Protein AF-A0A3Q9I7K2-F1 (afdb_monomer)

Foldseek 3Di:
DADWWAAPVRDIDGDPDDDDDDDPDDDDDDDDADAAPQWFFDDPRTTIDGDPDQQAAQDAQPVGAGEHRQASNQCRNQVPDSVNQVVQCVVQVVVWDWDADPVRFIWIWGADPQRWIWIAGPVRHTHHIAGPDVSRHDDDDDDD

Nearest PDB structures (foldseek):
  4dsd-assembly2_B  TM=6.208E-01  e=4.223E-01  Bacteroides ovatus ATCC 8483
  3elg-assembly2_B  TM=6.149E-01  e=5.298E-01  Phocaeicola vulgatus ATCC 8482
  6d7y-assembly1_A  TM=6.080E-01  e=1.952E+00  Pseudomonas aeruginosa
  4poi-assembly1_A  TM=6.115E-01  e=1.844E+00  Bacteroides caccae ATCC 43185
  6uh5-assembly1_K  TM=6.724E-01  e=9.021E+00  Kluyveromyces lactis NRRL Y-1140

InterPro domains:
  IPR030934 Intein C-terminal splicing region [TIGR01443] (29-52)
  IPR036844 Hint domain superfamily [SSF51294] (2-53)

pLDDT: mean 91.09, std 8.3, range [47.59, 98.19]

Sequence (144 aa):
MGDKLQKADGSNLTIDKVEFVKLEEKVTVYNFTVADYHTYYVTDIGIWVHNTNCIKTGDKTPGGHSFSEHGAQRANERGFTSQAIDNIINNNKKTRKSKVDDQGRKTWEYTDSRGNKVVTNVGGGIISVHSPAEGGTYIPKSKK

Organism: NCBI:txid2707005

Radius of gyration: 19.69 Å; Cα contacts (8 Å, |Δi|>4): 235; chains: 1; bounding box: 60×29×47 Å

Solvent-accessible surface area (backbone atoms only — not comparable to full-atom values): 8654 Å² total; per-residue (Å²): 137,74,59,74,45,44,29,80,87,72,48,76,44,72,62,87,79,87,83,91,83,85,70,94,65,92,75,93,83,87,86,80,83,59,77,55,79,30,58,52,68,48,73,97,81,22,40,66,45,65,57,84,86,72,60,44,60,65,42,60,29,93,82,66,36,31,22,34,58,61,14,14,51,39,19,47,47,18,66,49,46,53,68,56,50,44,51,36,45,68,78,19,62,88,76,42,45,75,48,67,48,100,85,70,54,54,34,38,39,18,56,44,98,81,50,41,30,43,32,21,40,83,87,47,35,31,49,37,52,46,23,79,44,81,93,31,31,56,78,77,79,82,83,128

Mean predicted aligned error: 8.63 Å

Structure (mmCIF, N/CA/C/O backbone):
data_AF-A0A3Q9I7K2-F1
#
_entry.id   AF-A0A3Q9I7K2-F1
#
loop_
_atom_site.group_PDB
_atom_site.id
_atom_site.type_symbol
_atom_site.label_atom_id
_atom_site.label_alt_id
_atom_site.label_comp_id
_atom_site.label_asym_id
_atom_site.label_entity_id
_atom_site.label_seq_id
_atom_site.pdbx_PDB_ins_code
_atom_site.Cartn_x
_atom_site.Cartn_y
_atom_site.Cartn_z
_atom_site.occupancy
_atom_site.B_iso_or_equiv
_atom_site.auth_seq_id
_atom_site.auth_comp_id
_atom_site.auth_asym_id
_atom_site.auth_atom_id
_atom_site.pdbx_PDB_model_num
ATOM 1 N N . MET A 1 1 ? -23.243 4.497 -22.329 1.00 49.41 1 MET A N 1
ATOM 2 C CA . MET A 1 1 ? -22.804 3.143 -21.928 1.00 49.41 1 MET A CA 1
ATOM 3 C C . MET A 1 1 ? -22.721 3.131 -20.412 1.00 49.41 1 MET A C 1
ATOM 5 O O . MET A 1 1 ? -22.195 4.098 -19.881 1.00 49.41 1 MET A O 1
ATOM 9 N N . GLY A 1 2 ? -23.326 2.135 -19.757 1.00 76.00 2 GLY A N 1
ATOM 10 C CA . GLY A 1 2 ? -23.413 2.032 -18.294 1.00 76.00 2 GLY A CA 1
ATOM 11 C C . GLY A 1 2 ? -22.252 1.256 -17.670 1.00 76.00 2 GLY A C 1
ATOM 12 O O . GLY A 1 2 ? -21.514 0.561 -18.376 1.00 76.00 2 GLY A O 1
ATOM 13 N N . ASP A 1 3 ? -22.113 1.388 -16.353 1.00 89.12 3 ASP A N 1
ATOM 14 C CA . ASP A 1 3 ? -21.089 0.711 -15.557 1.00 89.12 3 A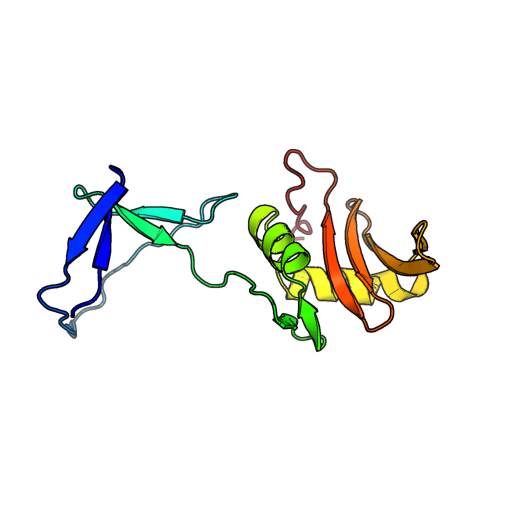SP A CA 1
ATOM 15 C C . ASP A 1 3 ? -21.276 -0.814 -15.577 1.00 89.12 3 ASP A C 1
ATOM 17 O O . ASP A 1 3 ? -22.397 -1.328 -15.680 1.00 89.12 3 ASP A O 1
ATOM 21 N N . LYS A 1 4 ? -20.158 -1.545 -15.493 1.00 92.06 4 LYS A N 1
ATOM 22 C CA . LYS A 1 4 ? -20.120 -3.011 -15.563 1.00 92.06 4 LYS A CA 1
ATOM 23 C C . LYS A 1 4 ? -19.543 -3.621 -14.291 1.00 92.06 4 LYS A C 1
ATOM 25 O O . LYS A 1 4 ? -18.584 -3.095 -13.734 1.00 92.06 4 LYS A O 1
ATOM 30 N N . LEU A 1 5 ? -20.091 -4.764 -13.892 1.00 92.81 5 LEU A N 1
ATOM 31 C CA . LEU A 1 5 ? -19.607 -5.591 -12.786 1.00 92.81 5 LEU A CA 1
ATOM 32 C C . LEU A 1 5 ? -19.088 -6.923 -13.325 1.00 92.81 5 LEU A C 1
ATOM 34 O O . LEU A 1 5 ? -19.757 -7.544 -14.148 1.00 92.81 5 LEU A O 1
ATOM 38 N N . GLN A 1 6 ? -17.931 -7.376 -12.844 1.00 94.94 6 GLN A N 1
ATOM 39 C CA . GLN A 1 6 ? -17.378 -8.680 -13.209 1.00 94.94 6 GLN A CA 1
ATOM 40 C C . GLN A 1 6 ? -17.853 -9.768 -12.237 1.00 94.94 6 GLN A C 1
ATOM 42 O O . GLN A 1 6 ? -17.890 -9.555 -11.022 1.00 94.94 6 GLN A O 1
ATOM 47 N N . LYS A 1 7 ? -18.200 -10.937 -12.781 1.00 95.44 7 LYS A N 1
ATOM 48 C CA . LYS A 1 7 ? -18.571 -12.146 -12.037 1.00 95.44 7 LYS A CA 1
ATOM 49 C C . LYS A 1 7 ? -17.385 -13.094 -11.842 1.00 95.44 7 LYS A C 1
ATOM 51 O O . LYS A 1 7 ? -16.400 -13.029 -12.574 1.00 95.44 7 LYS A O 1
ATOM 56 N N . ALA A 1 8 ? -17.531 -14.045 -10.920 1.00 91.94 8 ALA A N 1
ATOM 57 C CA . ALA A 1 8 ? -16.546 -15.103 -10.661 1.00 91.94 8 ALA A CA 1
ATOM 58 C C . ALA A 1 8 ? -16.222 -16.006 -11.865 1.00 91.94 8 ALA A C 1
ATOM 60 O O . ALA A 1 8 ? -15.126 -16.553 -11.943 1.00 91.94 8 ALA A O 1
ATOM 61 N N . ASP A 1 9 ? -17.147 -16.139 -12.819 1.00 92.69 9 ASP A N 1
ATOM 62 C CA . ASP A 1 9 ? -16.940 -16.859 -14.086 1.00 92.69 9 ASP A CA 1
ATOM 63 C C . ASP A 1 9 ? -16.234 -16.006 -15.166 1.00 92.69 9 ASP A C 1
ATOM 65 O O . ASP A 1 9 ? -16.063 -16.452 -16.300 1.00 92.69 9 ASP A O 1
ATOM 69 N N . GLY A 1 10 ? -15.838 -14.771 -14.8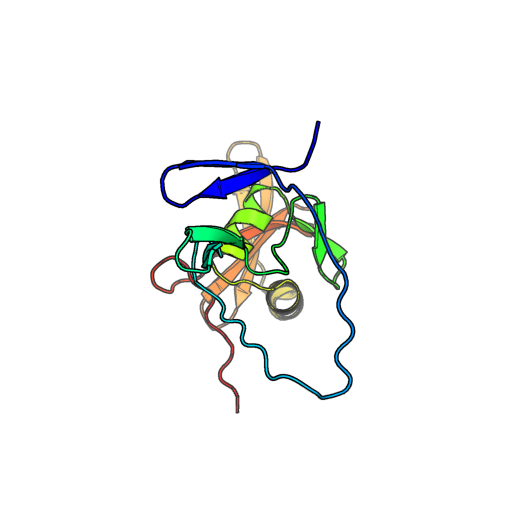34 1.00 92.25 10 GLY A N 1
ATOM 70 C CA . GLY A 1 10 ? -15.201 -13.812 -15.737 1.00 92.25 10 GLY A CA 1
ATOM 71 C C . GLY A 1 10 ? -16.168 -13.026 -16.630 1.00 92.25 10 GLY A C 1
ATOM 72 O O . GLY A 1 10 ? -15.729 -12.102 -17.321 1.00 92.25 10 GLY A O 1
ATOM 73 N N . SER A 1 11 ? -17.468 -13.343 -16.617 1.00 94.56 11 SER A N 1
ATOM 74 C CA . SER A 1 11 ? -18.485 -12.610 -17.382 1.00 94.56 11 SER A CA 1
ATOM 75 C C . SER A 1 11 ? -18.820 -11.250 -16.754 1.00 94.56 11 SER A C 1
ATOM 77 O O . SER A 1 11 ? -18.496 -10.983 -15.598 1.00 94.56 11 SER A O 1
ATOM 79 N N . ASN A 1 12 ? -19.465 -10.368 -17.527 1.00 94.81 12 ASN A N 1
ATOM 80 C CA . ASN A 1 12 ? -19.829 -9.020 -17.085 1.00 94.81 12 ASN A CA 1
ATOM 81 C C . ASN A 1 12 ? -21.349 -8.836 -17.008 1.00 94.81 12 ASN A C 1
ATOM 83 O O . ASN A 1 12 ? -22.073 -9.224 -17.924 1.00 94.81 12 ASN A O 1
ATOM 87 N N . LEU A 1 13 ? -21.808 -8.151 -15.963 1.00 92.75 13 LEU A N 1
ATOM 88 C CA . LEU A 1 13 ? -23.167 -7.638 -15.805 1.00 92.75 13 LEU A CA 1
ATOM 89 C C . LEU A 1 13 ? -23.178 -6.122 -16.011 1.00 92.75 13 LEU A C 1
ATOM 91 O O . LEU A 1 13 ? -22.192 -5.451 -15.718 1.00 92.75 13 LEU A O 1
ATOM 95 N N . THR A 1 14 ? -24.290 -5.579 -16.502 1.00 94.19 14 THR A N 1
ATOM 96 C CA . THR A 1 14 ? -24.488 -4.124 -16.603 1.00 94.19 14 THR A CA 1
ATOM 97 C C . THR A 1 14 ? -25.340 -3.658 -15.431 1.00 94.19 14 THR A C 1
ATOM 99 O O . THR A 1 14 ? -26.305 -4.334 -15.074 1.00 94.19 14 THR A O 1
ATOM 102 N N . ILE A 1 15 ? -24.989 -2.521 -14.834 1.00 92.75 15 ILE A N 1
ATOM 103 C CA . ILE A 1 15 ? -25.795 -1.914 -13.775 1.00 92.75 15 ILE A CA 1
ATOM 104 C C . ILE A 1 15 ? -27.016 -1.247 -14.410 1.00 92.75 15 ILE A C 1
ATOM 106 O O . ILE A 1 15 ? -26.872 -0.321 -15.206 1.00 92.75 15 ILE A O 1
ATOM 110 N N . ASP A 1 16 ? -28.206 -1.723 -14.051 1.00 91.81 16 ASP A N 1
ATOM 111 C CA . ASP A 1 16 ? -29.475 -1.153 -14.517 1.00 91.81 16 ASP A CA 1
ATOM 112 C C . ASP A 1 16 ? -29.873 0.083 -13.692 1.00 91.81 16 ASP A C 1
ATOM 114 O O . ASP A 1 16 ? -30.215 1.135 -14.230 1.00 91.81 16 ASP A O 1
ATOM 118 N N . LYS A 1 17 ? -29.753 -0.011 -12.360 1.00 92.00 17 LYS A N 1
ATOM 119 C CA .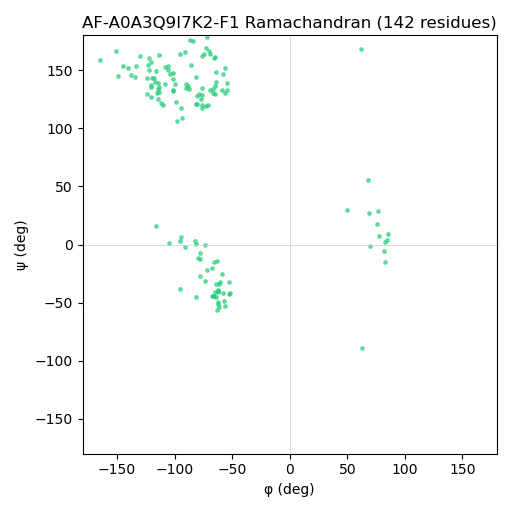 LYS A 1 17 ? -30.142 1.050 -11.426 1.00 92.00 17 LYS A CA 1
ATOM 120 C C . LYS A 1 17 ? -29.275 1.047 -10.169 1.00 92.00 17 LYS A C 1
ATOM 122 O O . LYS A 1 17 ? -28.907 -0.011 -9.664 1.00 92.00 17 LYS A O 1
ATOM 127 N N . VAL A 1 18 ? -28.999 2.238 -9.639 1.00 91.69 18 VAL A N 1
ATOM 128 C CA . VAL A 1 18 ? -28.405 2.444 -8.310 1.00 91.69 18 VAL A CA 1
ATOM 129 C C . VAL A 1 18 ? -29.378 3.277 -7.485 1.00 91.69 18 VAL A C 1
ATOM 131 O O . VAL A 1 18 ? -29.806 4.345 -7.922 1.00 91.69 18 VAL A O 1
ATOM 134 N N . GLU A 1 19 ? -29.735 2.790 -6.299 1.00 93.75 19 GLU A N 1
ATOM 135 C CA . GLU A 1 19 ? -30.661 3.462 -5.387 1.00 93.75 19 GLU A CA 1
ATOM 136 C C . GLU A 1 19 ? -29.983 3.764 -4.051 1.00 93.75 19 GLU A C 1
ATOM 138 O O . GLU A 1 19 ? -29.293 2.921 -3.480 1.00 93.75 19 GLU A O 1
ATOM 143 N N . PHE A 1 20 ? -30.215 4.968 -3.530 1.00 91.44 20 PHE A N 1
ATOM 144 C CA . PHE A 1 20 ? -29.784 5.354 -2.191 1.00 91.44 20 PHE A CA 1
ATOM 145 C C . PHE A 1 20 ? -30.960 5.201 -1.231 1.00 91.44 20 PHE A C 1
ATOM 147 O O . PHE A 1 20 ? -31.887 6.011 -1.238 1.00 91.44 20 PHE A O 1
ATOM 154 N N . VAL A 1 21 ? -30.918 4.163 -0.399 1.00 91.62 21 VAL A N 1
ATOM 155 C CA . VAL A 1 21 ? -31.959 3.885 0.597 1.00 91.62 21 VAL A CA 1
ATOM 156 C C . VAL A 1 21 ? -31.503 4.397 1.961 1.00 91.62 21 VAL A C 1
ATOM 158 O O . VAL A 1 21 ? -30.460 3.989 2.471 1.00 91.62 21 VAL A O 1
ATOM 161 N N . LYS A 1 22 ? -32.289 5.291 2.568 1.00 92.06 22 LYS A N 1
ATOM 162 C CA . LYS A 1 22 ? -32.081 5.742 3.949 1.00 92.06 22 LYS A CA 1
ATOM 163 C C . LYS A 1 22 ? -32.949 4.899 4.879 1.00 92.06 22 LYS A C 1
ATOM 165 O O . LYS A 1 22 ? -34.168 4.934 4.771 1.00 92.06 22 LYS A O 1
ATOM 170 N N . LEU A 1 23 ? -32.314 4.163 5.784 1.00 92.50 23 LEU A N 1
ATOM 171 C CA . LEU A 1 23 ? -33.001 3.350 6.786 1.00 92.50 23 LEU A CA 1
ATOM 172 C C . LEU A 1 23 ? -33.271 4.190 8.043 1.00 92.50 23 LEU A C 1
ATOM 174 O O . LEU A 1 23 ? -32.403 4.953 8.473 1.00 92.50 23 LEU A O 1
ATOM 178 N N . GLU A 1 24 ? -34.473 4.070 8.610 1.00 93.69 24 GLU A N 1
ATOM 179 C CA . GLU A 1 24 ? -34.854 4.752 9.859 1.00 93.69 24 GLU A CA 1
ATOM 180 C C . GLU A 1 24 ? -34.181 4.114 11.083 1.00 93.69 24 GLU A C 1
ATOM 182 O O . GLU A 1 24 ? -33.813 4.806 12.033 1.00 93.69 24 GLU A O 1
ATOM 187 N N . GLU A 1 25 ? -33.936 2.805 11.020 1.00 94.75 25 GLU A N 1
ATOM 188 C CA . GLU A 1 25 ? -33.245 2.034 12.049 1.00 94.75 25 GLU A CA 1
ATOM 189 C C . GLU A 1 25 ? -31.813 1.672 11.630 1.00 94.75 25 GLU A C 1
ATOM 191 O O . GLU A 1 25 ? -31.479 1.558 10.447 1.00 94.75 25 GLU A O 1
ATOM 196 N N . LYS A 1 26 ? -30.935 1.475 12.621 1.00 93.38 26 LYS A N 1
ATOM 197 C CA . LYS A 1 26 ? -29.547 1.065 12.377 1.00 93.38 26 LYS A CA 1
ATOM 198 C C . LYS A 1 26 ? -29.491 -0.417 12.025 1.00 93.38 26 LYS A C 1
ATOM 200 O O . LYS A 1 26 ? -29.948 -1.252 12.797 1.00 93.38 26 LYS A O 1
ATOM 205 N N . VAL A 1 27 ? -28.820 -0.735 10.923 1.00 94.50 27 VAL A N 1
ATOM 206 C CA . VAL A 1 27 ? -28.542 -2.113 10.508 1.00 94.50 27 VAL A CA 1
ATOM 207 C C . VAL A 1 27 ? -27.063 -2.423 10.702 1.00 94.50 27 VAL A C 1
ATOM 209 O O . VAL A 1 27 ? -26.193 -1.600 10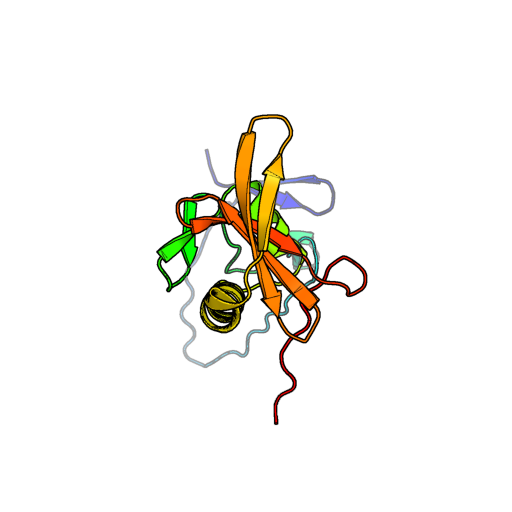.412 1.00 94.50 27 VAL A O 1
ATOM 212 N N . THR A 1 28 ? -26.769 -3.619 11.204 1.00 93.88 28 THR A N 1
ATOM 213 C CA . THR A 1 28 ? -25.399 -4.124 11.296 1.00 93.88 28 THR A CA 1
ATOM 214 C C . THR A 1 28 ? -24.928 -4.587 9.923 1.00 93.88 28 THR A C 1
ATOM 216 O O . THR A 1 28 ? -25.560 -5.431 9.294 1.00 93.88 28 THR A O 1
ATOM 219 N N . VAL A 1 29 ? -23.793 -4.056 9.472 1.00 91.88 29 VAL A N 1
ATOM 220 C CA . VAL A 1 29 ? -23.108 -4.486 8.248 1.00 91.88 29 VAL A CA 1
ATOM 221 C C . VAL A 1 29 ? -21.746 -5.074 8.601 1.00 91.88 29 VAL A C 1
ATOM 223 O O . VAL A 1 29 ? -21.122 -4.660 9.579 1.00 91.88 29 VAL A O 1
ATOM 226 N N . TYR A 1 30 ? -21.280 -6.029 7.800 1.00 89.12 30 TYR A N 1
ATOM 227 C CA . TYR A 1 30 ? -20.010 -6.720 8.015 1.00 89.12 30 TYR A CA 1
ATOM 228 C C . TYR A 1 30 ? -19.057 -6.473 6.844 1.00 89.12 30 TYR A C 1
ATOM 230 O O . TYR A 1 30 ? -19.472 -6.431 5.690 1.00 89.12 30 TYR A O 1
ATOM 238 N N . ASN A 1 31 ? -17.769 -6.343 7.154 1.00 84.25 31 ASN A N 1
ATOM 239 C CA . ASN A 1 31 ? -16.672 -6.342 6.191 1.00 84.25 31 ASN A CA 1
ATOM 240 C C . ASN A 1 31 ? -15.526 -7.175 6.777 1.00 84.25 31 ASN A C 1
ATOM 242 O O . ASN A 1 31 ? -15.307 -7.160 7.990 1.00 84.25 31 ASN A O 1
ATOM 246 N N . PHE A 1 32 ? -14.786 -7.873 5.924 1.00 82.56 32 PHE A N 1
ATOM 247 C CA . PHE A 1 32 ? -13.594 -8.631 6.297 1.00 82.56 32 PHE A CA 1
ATOM 248 C C . PHE A 1 32 ? -12.475 -8.331 5.306 1.00 82.56 32 PHE A C 1
ATOM 250 O O . PHE A 1 32 ? -12.740 -7.977 4.161 1.00 82.56 32 PHE A O 1
ATOM 257 N N . THR A 1 33 ? -11.226 -8.461 5.746 1.00 78.88 33 THR A N 1
ATOM 258 C CA . THR A 1 33 ? -10.050 -8.279 4.887 1.00 78.88 33 THR A CA 1
ATOM 259 C C . THR A 1 33 ? -9.505 -9.637 4.484 1.00 78.88 33 THR A C 1
ATOM 261 O O . THR A 1 33 ? -9.313 -10.494 5.348 1.00 78.88 33 THR A O 1
ATOM 264 N N . VAL A 1 34 ? -9.237 -9.823 3.193 1.00 77.62 34 VAL A N 1
ATOM 265 C CA . VAL A 1 34 ? -8.535 -11.008 2.680 1.00 77.62 34 VAL A CA 1
ATOM 266 C C . VAL A 1 34 ? -7.077 -10.673 2.386 1.00 77.62 34 VAL A C 1
ATOM 268 O O . VAL A 1 34 ? -6.759 -9.542 2.034 1.00 77.62 34 VAL A O 1
ATOM 271 N N . ALA A 1 35 ? -6.184 -11.644 2.564 1.00 69.12 35 ALA A N 1
ATOM 272 C CA . ALA A 1 35 ? -4.771 -11.480 2.237 1.00 69.12 35 ALA A CA 1
ATOM 273 C C . ALA A 1 35 ? -4.532 -11.476 0.712 1.00 69.12 35 ALA A C 1
ATOM 275 O O . ALA A 1 35 ? -5.418 -11.814 -0.077 1.00 69.12 35 ALA A O 1
ATOM 276 N N . ASP A 1 36 ? -3.314 -11.101 0.318 1.00 70.75 36 ASP A N 1
ATOM 277 C CA . ASP A 1 36 ? -2.783 -11.147 -1.048 1.00 70.75 36 ASP A CA 1
ATOM 278 C C . ASP A 1 36 ? -3.516 -10.259 -2.060 1.00 70.75 36 ASP A C 1
ATOM 280 O O . ASP A 1 36 ? -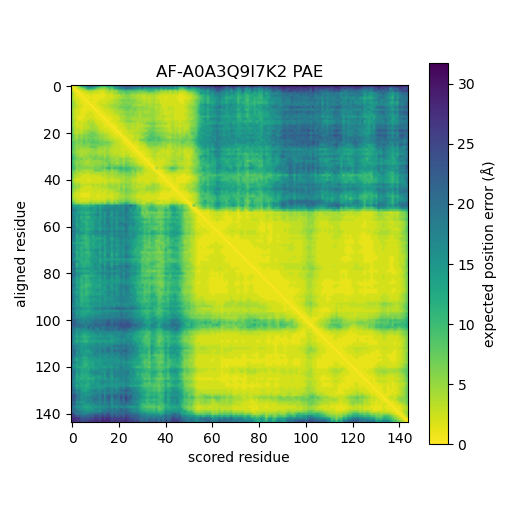3.142 -9.104 -2.263 1.00 70.75 36 ASP A O 1
ATOM 284 N N . TYR A 1 37 ? -4.554 -10.785 -2.713 1.00 72.62 37 TYR A N 1
ATOM 285 C CA . TYR A 1 37 ? -5.249 -10.094 -3.798 1.00 72.62 37 TYR A CA 1
ATOM 286 C C . TYR A 1 37 ? -6.206 -9.009 -3.308 1.00 72.62 37 TYR A C 1
ATOM 288 O O . TYR A 1 37 ? -6.691 -8.235 -4.133 1.00 72.62 37 TYR A O 1
ATOM 296 N N . HIS A 1 38 ? -6.511 -8.965 -2.003 1.00 78.44 38 HIS A N 1
ATOM 297 C CA . HIS A 1 38 ? -7.455 -8.007 -1.402 1.00 78.44 38 HIS A CA 1
ATOM 298 C C . HIS A 1 38 ? -8.794 -7.939 -2.148 1.00 78.44 38 HIS A C 1
ATOM 300 O O . HIS A 1 38 ? -9.433 -6.890 -2.198 1.00 78.44 38 HIS A O 1
ATOM 306 N N . THR A 1 39 ? -9.202 -9.042 -2.774 1.00 85.00 39 THR A N 1
ATOM 307 C CA . THR A 1 39 ? -10.404 -9.147 -3.602 1.00 85.00 39 THR A CA 1
ATOM 308 C C . THR A 1 39 ? -11.168 -10.410 -3.262 1.00 85.00 39 THR A C 1
ATOM 310 O O . THR A 1 39 ? -10.585 -11.441 -2.932 1.00 85.00 39 THR A O 1
ATOM 313 N N . TYR A 1 40 ? -12.490 -10.318 -3.310 1.00 90.19 40 TYR A N 1
ATOM 314 C CA . TYR A 1 40 ? -13.387 -11.418 -2.986 1.00 90.19 40 TYR A CA 1
ATOM 315 C C . TYR A 1 40 ? -14.685 -11.294 -3.780 1.00 90.19 40 TYR A C 1
ATOM 317 O O . TYR A 1 40 ? -14.962 -10.260 -4.390 1.00 90.19 40 TYR A O 1
ATOM 325 N N . TYR A 1 41 ? -15.469 -12.369 -3.789 1.00 93.19 41 TYR A N 1
ATOM 326 C CA . TYR A 1 41 ? -16.785 -12.386 -4.412 1.00 93.19 41 TYR A CA 1
ATOM 327 C C . TYR A 1 41 ? -17.865 -12.242 -3.346 1.00 93.19 41 TYR A C 1
ATOM 329 O O . TYR A 1 41 ? -17.813 -12.915 -2.316 1.00 93.19 41 TYR A O 1
ATOM 337 N N . VAL A 1 42 ? -18.834 -11.362 -3.586 1.00 92.62 42 VAL A N 1
ATOM 338 C CA . VAL A 1 42 ? -20.002 -11.182 -2.711 1.00 92.62 42 VAL A CA 1
ATOM 339 C C . VAL A 1 42 ? -21.255 -11.722 -3.372 1.00 92.62 42 VAL A C 1
ATOM 341 O O . VAL A 1 42 ? -21.379 -11.666 -4.598 1.00 92.62 42 VAL A O 1
ATOM 344 N N . THR A 1 43 ? -22.211 -12.142 -2.537 1.00 90.69 43 THR A N 1
ATOM 345 C CA . THR A 1 43 ? -23.541 -12.658 -2.915 1.00 90.69 43 THR A CA 1
ATOM 346 C C . THR A 1 43 ? -23.499 -13.935 -3.764 1.00 90.69 43 THR A C 1
ATOM 348 O O . THR A 1 43 ? -22.457 -14.311 -4.297 1.00 90.69 43 THR A O 1
ATOM 351 N N . ASP A 1 44 ? -24.648 -14.586 -3.941 1.00 91.75 44 ASP A N 1
ATOM 352 C CA . ASP A 1 44 ? -24.750 -15.829 -4.723 1.00 91.75 44 ASP A CA 1
ATOM 353 C C . ASP A 1 44 ? -24.489 -15.622 -6.224 1.00 91.75 44 ASP A C 1
ATOM 355 O O . ASP A 1 44 ? -24.131 -16.556 -6.938 1.00 91.75 44 ASP A O 1
ATOM 359 N N . ILE A 1 45 ? -24.623 -14.386 -6.717 1.00 92.25 45 ILE A N 1
ATOM 360 C CA . ILE A 1 45 ? -24.295 -14.030 -8.107 1.00 92.25 45 ILE A CA 1
ATOM 361 C C . ILE A 1 45 ? -22.785 -13.836 -8.335 1.00 92.25 45 ILE A C 1
ATOM 363 O O . ILE A 1 45 ? -22.353 -13.766 -9.488 1.00 92.25 45 ILE A O 1
ATOM 367 N N . GLY A 1 46 ? -21.986 -13.775 -7.262 1.00 93.00 46 GLY A N 1
ATOM 368 C CA . GLY A 1 46 ? -20.525 -13.768 -7.308 1.00 93.00 46 GLY A CA 1
ATOM 369 C C . GLY A 1 46 ? -19.922 -12.502 -7.913 1.00 93.00 46 GLY A C 1
ATOM 370 O O . GLY A 1 46 ? -19.153 -12.599 -8.867 1.00 93.00 46 GLY A O 1
ATOM 371 N N . ILE A 1 47 ? -20.255 -11.325 -7.375 1.00 95.12 47 ILE A N 1
ATOM 372 C CA . ILE A 1 47 ? -19.708 -10.037 -7.843 1.00 95.12 47 ILE A CA 1
ATOM 373 C C . ILE A 1 47 ? -18.304 -9.812 -7.293 1.00 95.12 47 ILE A C 1
ATOM 375 O O . ILE A 1 47 ? -18.100 -9.903 -6.084 1.00 95.12 47 ILE A O 1
ATOM 379 N N . TRP A 1 48 ? -17.359 -9.475 -8.171 1.00 93.00 48 TRP A N 1
ATOM 380 C CA . TRP A 1 48 ? -15.982 -9.145 -7.812 1.00 93.00 48 TRP A CA 1
ATOM 381 C C . TRP A 1 48 ? -15.895 -7.789 -7.101 1.00 93.00 48 TRP A C 1
ATOM 383 O O . TRP A 1 48 ? -16.268 -6.755 -7.662 1.00 93.00 48 TRP A O 1
ATOM 393 N N . VAL A 1 49 ? -15.388 -7.790 -5.869 1.00 89.81 49 VAL A N 1
ATOM 394 C CA . VAL A 1 49 ? -15.146 -6.587 -5.061 1.00 89.81 49 VAL A CA 1
ATOM 395 C C . VAL A 1 49 ? -13.729 -6.592 -4.496 1.00 89.81 49 VAL A C 1
ATOM 397 O O . VAL A 1 49 ? -13.078 -7.635 -4.428 1.00 89.81 49 VAL A O 1
ATOM 400 N N . HIS A 1 50 ? -13.253 -5.425 -4.063 1.00 85.69 50 HIS A N 1
ATOM 401 C CA . HIS A 1 50 ? -11.955 -5.276 -3.412 1.00 85.69 50 HIS A CA 1
ATOM 402 C C . HIS A 1 50 ? -12.088 -4.649 -2.019 1.00 85.69 50 HIS A C 1
ATOM 404 O O . HIS A 1 50 ? -12.974 -3.828 -1.767 1.00 85.69 50 HIS A O 1
ATOM 410 N N . ASN A 1 51 ? -11.181 -4.998 -1.107 1.00 81.56 51 ASN A N 1
ATOM 411 C CA . ASN A 1 51 ? -11.013 -4.274 0.146 1.00 81.56 51 ASN A CA 1
ATOM 412 C C . ASN A 1 51 ? -10.553 -2.835 -0.137 1.00 81.56 51 ASN A C 1
ATOM 414 O O . ASN A 1 51 ? -9.738 -2.579 -1.023 1.00 81.56 51 ASN A O 1
ATOM 418 N N . THR A 1 52 ? -11.089 -1.866 0.602 1.00 67.38 52 THR A N 1
ATOM 419 C CA . THR A 1 52 ? -10.725 -0.449 0.457 1.00 67.38 52 THR A CA 1
ATOM 420 C C . THR A 1 52 ? -9.358 -0.146 1.096 1.00 67.38 52 THR A C 1
ATOM 422 O O . THR A 1 52 ? -8.871 -0.911 1.925 1.00 67.38 52 THR A O 1
ATOM 425 N N . ASN A 1 53 ? -8.747 0.993 0.730 1.00 68.81 53 ASN A N 1
ATOM 426 C CA . ASN A 1 53 ? -7.418 1.469 1.174 1.00 68.81 53 ASN A CA 1
ATOM 427 C C . ASN A 1 53 ? -6.188 0.789 0.541 1.00 68.81 53 ASN A C 1
ATOM 429 O O . ASN A 1 53 ? -5.120 0.757 1.154 1.00 68.81 53 ASN A O 1
ATOM 433 N N . CYS A 1 54 ? -6.302 0.297 -0.696 1.00 79.56 54 CYS A N 1
ATOM 434 C CA . CYS A 1 54 ? -5.132 -0.110 -1.474 1.00 79.56 54 CYS A CA 1
ATOM 435 C C . CYS A 1 54 ? -4.241 1.101 -1.777 1.00 79.56 54 CYS A C 1
ATOM 437 O O . CYS A 1 54 ? -4.713 2.109 -2.305 1.00 79.56 54 CYS A O 1
ATOM 439 N N . ILE A 1 55 ? -2.950 0.966 -1.492 1.00 89.25 55 ILE A N 1
ATOM 440 C CA . ILE A 1 55 ? -1.920 1.934 -1.864 1.00 89.25 55 ILE A CA 1
ATOM 441 C C . ILE A 1 55 ? -1.746 1.887 -3.384 1.00 89.25 55 ILE A C 1
ATOM 443 O O . ILE A 1 55 ? -1.620 0.803 -3.957 1.00 89.25 55 ILE A O 1
ATOM 447 N N . LYS A 1 56 ? -1.718 3.042 -4.045 1.00 92.75 56 LYS A N 1
ATOM 448 C CA . LYS A 1 56 ? -1.496 3.166 -5.492 1.00 92.75 56 LYS A CA 1
ATOM 449 C C . LYS A 1 56 ? -0.171 3.855 -5.797 1.00 92.75 56 LYS A C 1
ATOM 451 O O . LYS A 1 56 ? 0.430 4.520 -4.955 1.00 92.75 56 LYS A O 1
ATOM 456 N N . THR A 1 57 ? 0.292 3.707 -7.034 1.00 94.75 57 THR A N 1
ATOM 457 C CA . THR A 1 57 ? 1.436 4.466 -7.550 1.00 94.75 57 THR A CA 1
ATOM 458 C C . THR A 1 57 ? 1.205 5.961 -7.371 1.00 94.75 57 THR A C 1
ATOM 460 O O . THR A 1 57 ? 0.152 6.477 -7.735 1.00 94.75 57 THR A O 1
ATOM 463 N N . GLY A 1 58 ? 2.203 6.669 -6.850 1.00 94.44 58 GLY A N 1
ATOM 464 C CA . GLY A 1 58 ? 2.130 8.111 -6.631 1.00 94.44 58 GLY A CA 1
ATOM 465 C C . GLY A 1 58 ? 1.422 8.528 -5.342 1.00 94.44 58 GLY A C 1
ATOM 466 O O . GLY A 1 58 ? 1.635 9.665 -4.910 1.00 94.44 58 GLY A O 1
ATOM 467 N N . ASP A 1 59 ? 0.682 7.626 -4.682 1.00 95.12 59 ASP A N 1
ATOM 468 C CA . ASP A 1 59 ? 0.181 7.877 -3.331 1.00 95.12 59 ASP A CA 1
ATOM 469 C C . ASP A 1 59 ? 1.352 8.195 -2.406 1.00 95.12 59 ASP A C 1
ATOM 471 O O . ASP A 1 59 ? 2.487 7.755 -2.621 1.00 95.12 59 ASP A O 1
ATOM 475 N N . LYS A 1 60 ? 1.075 8.978 -1.365 1.00 96.31 60 LYS A N 1
ATOM 476 C CA . LYS A 1 60 ? 2.076 9.376 -0.381 1.00 96.31 60 LYS A CA 1
ATOM 477 C C . LYS A 1 60 ? 1.719 8.837 0.988 1.00 96.31 60 LYS A C 1
ATOM 479 O O . LYS A 1 60 ? 0.563 8.876 1.406 1.00 96.31 60 LYS A O 1
ATOM 484 N N . THR A 1 61 ? 2.734 8.378 1.707 1.00 95.75 61 THR A N 1
ATOM 485 C CA . THR A 1 61 ? 2.598 8.152 3.143 1.00 95.75 61 THR A CA 1
ATOM 486 C C . THR A 1 61 ? 2.364 9.483 3.875 1.00 95.75 61 THR A C 1
ATOM 488 O O . THR A 1 61 ? 2.686 10.544 3.329 1.00 95.75 61 THR A O 1
ATOM 491 N N . PRO A 1 62 ? 1.846 9.472 5.118 1.00 95.88 62 PRO A N 1
ATOM 492 C CA . PRO A 1 62 ? 1.798 10.671 5.962 1.00 95.88 62 PRO A CA 1
ATOM 493 C C . PRO A 1 62 ? 3.155 11.379 6.109 1.00 95.88 62 PRO A C 1
ATOM 495 O O . PRO A 1 62 ? 3.205 12.603 6.199 1.00 95.88 62 PRO A O 1
ATOM 498 N N . GLY A 1 63 ? 4.257 10.623 6.086 1.00 95.19 63 GLY A N 1
ATOM 499 C CA . GLY A 1 63 ? 5.632 11.128 6.065 1.00 95.19 63 GLY A CA 1
ATOM 500 C C . GLY A 1 63 ? 6.082 11.731 4.728 1.00 95.19 63 GLY A C 1
ATOM 501 O O . GLY A 1 63 ? 7.215 12.195 4.622 1.00 95.19 63 GLY A O 1
ATOM 502 N N . GLY A 1 64 ? 5.220 11.744 3.708 1.00 96.38 64 GLY A N 1
ATOM 503 C CA . GLY A 1 64 ? 5.470 12.365 2.407 1.00 96.38 64 GLY A CA 1
ATOM 504 C C . GLY A 1 64 ? 6.221 11.485 1.404 1.00 96.38 64 GLY A C 1
ATOM 505 O O . GLY A 1 64 ? 6.609 11.979 0.343 1.00 96.38 64 GLY A O 1
ATOM 506 N N . HIS A 1 65 ? 6.417 10.199 1.695 1.00 96.94 65 HIS A N 1
ATOM 507 C CA . HIS A 1 65 ? 7.113 9.272 0.806 1.00 96.94 65 HIS A CA 1
ATOM 508 C C . HIS A 1 65 ? 6.165 8.754 -0.278 1.00 96.94 65 HIS A C 1
ATOM 510 O O . HIS A 1 65 ? 5.144 8.148 0.041 1.00 96.94 65 HIS A O 1
ATOM 516 N N . SER A 1 66 ? 6.488 8.986 -1.553 1.00 97.44 66 SER A N 1
ATOM 517 C CA . SER A 1 66 ? 5.674 8.502 -2.671 1.00 97.44 66 SER A CA 1
ATOM 518 C C . SER A 1 66 ? 5.957 7.039 -3.003 1.00 97.44 66 SER A C 1
ATOM 520 O O . SER A 1 66 ? 7.107 6.601 -2.939 1.00 97.44 66 SER A O 1
ATOM 522 N N . PHE A 1 67 ? 4.933 6.291 -3.405 1.00 97.38 67 PHE A N 1
ATOM 523 C CA . PHE A 1 67 ? 5.092 4.913 -3.868 1.00 97.38 67 PHE A CA 1
ATOM 524 C C . PHE A 1 67 ? 5.403 4.842 -5.365 1.00 97.38 67 PHE A C 1
ATOM 526 O O . PHE A 1 67 ? 4.725 5.467 -6.183 1.00 97.38 67 PHE A O 1
ATOM 533 N N . SER A 1 68 ? 6.397 4.033 -5.738 1.00 97.19 68 SER A N 1
ATOM 534 C CA . SER A 1 68 ? 6.467 3.489 -7.096 1.00 97.19 68 SER A CA 1
ATOM 535 C C . SER A 1 68 ? 5.352 2.461 -7.307 1.00 97.19 68 SER A C 1
ATOM 537 O O . SER A 1 68 ? 4.760 1.972 -6.345 1.00 97.19 68 SER A O 1
ATOM 539 N N . GLU A 1 69 ? 5.102 2.084 -8.559 1.00 95.19 69 GLU A N 1
ATOM 540 C CA . GLU A 1 69 ? 4.137 1.030 -8.887 1.00 95.19 69 GLU A CA 1
ATOM 541 C C . GLU A 1 69 ? 4.476 -0.288 -8.194 1.00 95.19 69 GLU A C 1
ATOM 543 O O . GLU A 1 69 ? 3.652 -0.854 -7.476 1.00 95.19 69 GLU A O 1
ATOM 548 N N . HIS A 1 70 ? 5.739 -0.706 -8.292 1.00 95.06 70 HIS A N 1
ATOM 549 C CA . HIS A 1 70 ? 6.212 -1.894 -7.595 1.00 95.06 70 HIS A CA 1
ATOM 550 C C . HIS A 1 70 ? 6.103 -1.762 -6.068 1.00 95.06 70 HIS A C 1
ATOM 552 O O . HIS A 1 70 ? 5.734 -2.713 -5.382 1.00 95.06 70 HIS A O 1
ATOM 558 N N . GLY A 1 71 ? 6.397 -0.581 -5.520 1.00 95.88 71 GLY A N 1
ATOM 559 C CA . GLY A 1 71 ? 6.330 -0.322 -4.085 1.00 95.88 71 GLY A CA 1
ATOM 560 C C . GLY A 1 71 ? 4.911 -0.434 -3.541 1.00 95.88 71 GLY A C 1
ATOM 561 O O . GLY A 1 71 ? 4.710 -1.077 -2.511 1.00 95.88 71 GLY A O 1
ATOM 562 N N . ALA A 1 72 ? 3.944 0.152 -4.249 1.00 94.69 72 ALA A N 1
ATOM 563 C CA . ALA A 1 72 ? 2.524 0.081 -3.926 1.00 94.69 72 ALA A CA 1
ATOM 564 C C . ALA A 1 72 ? 2.009 -1.364 -3.987 1.00 94.69 72 ALA A C 1
ATOM 566 O O . ALA A 1 72 ? 1.429 -1.851 -3.016 1.00 94.69 72 ALA A O 1
ATOM 567 N N . GLN A 1 73 ? 2.305 -2.077 -5.081 1.00 91.81 73 GLN A N 1
ATOM 568 C CA . GLN A 1 73 ? 1.928 -3.481 -5.254 1.00 91.81 73 GLN A CA 1
ATOM 569 C C . GLN A 1 73 ? 2.456 -4.347 -4.102 1.00 91.81 73 GLN A C 1
ATOM 571 O O . GLN A 1 73 ? 1.677 -5.023 -3.432 1.00 91.81 73 GLN A O 1
ATOM 576 N N . ARG A 1 74 ? 3.763 -4.276 -3.809 1.00 94.12 74 ARG A N 1
ATOM 577 C CA . ARG A 1 74 ? 4.368 -5.061 -2.722 1.00 94.12 74 ARG A CA 1
ATOM 578 C C . ARG A 1 74 ? 3.826 -4.688 -1.351 1.00 94.12 74 ARG A C 1
ATOM 580 O O . ARG A 1 74 ? 3.738 -5.564 -0.497 1.00 94.12 74 ARG A O 1
ATOM 587 N N . ALA A 1 75 ? 3.497 -3.419 -1.121 1.00 93.19 75 ALA A N 1
ATOM 588 C CA . ALA A 1 75 ? 2.920 -2.993 0.145 1.00 93.19 75 ALA A CA 1
ATOM 589 C C . ALA A 1 75 ? 1.527 -3.588 0.359 1.00 93.19 75 ALA A C 1
ATOM 591 O O . ALA A 1 75 ? 1.275 -4.130 1.434 1.00 93.19 75 ALA A O 1
ATOM 592 N N . ASN A 1 76 ? 0.677 -3.571 -0.671 1.00 89.38 76 ASN A N 1
ATOM 593 C CA . ASN A 1 76 ? -0.641 -4.198 -0.614 1.00 89.38 76 ASN A CA 1
ATOM 594 C C . ASN A 1 76 ? -0.518 -5.714 -0.425 1.00 89.38 76 ASN A C 1
ATOM 596 O O . ASN A 1 76 ? -0.999 -6.226 0.581 1.00 89.38 76 ASN A O 1
ATOM 600 N N . GLU A 1 77 ? 0.195 -6.415 -1.315 1.00 87.75 77 GLU A N 1
ATOM 601 C CA . GLU A 1 77 ? 0.369 -7.880 -1.257 1.00 87.75 77 GLU A CA 1
ATOM 602 C C . GLU A 1 77 ? 0.855 -8.347 0.123 1.00 87.75 77 GLU A C 1
ATOM 604 O O . GLU A 1 77 ? 0.363 -9.326 0.669 1.00 87.75 77 GLU A O 1
ATOM 609 N N . ARG A 1 78 ? 1.797 -7.610 0.726 1.00 90.44 78 ARG A N 1
ATOM 610 C CA . ARG A 1 78 ? 2.454 -7.999 1.984 1.00 90.44 78 ARG A CA 1
ATOM 611 C C . ARG A 1 78 ? 1.814 -7.378 3.226 1.00 90.44 78 ARG A C 1
ATOM 613 O O . ARG A 1 78 ? 2.345 -7.553 4.319 1.00 90.44 78 ARG A O 1
ATOM 620 N N . GLY A 1 79 ? 0.727 -6.618 3.095 1.00 89.69 79 GLY A N 1
ATOM 621 C CA . GLY A 1 79 ? 0.031 -6.000 4.230 1.00 89.69 79 GLY A CA 1
ATOM 622 C C . GLY A 1 79 ? 0.809 -4.882 4.943 1.00 89.69 79 GLY A C 1
ATOM 623 O O . GLY A 1 79 ? 0.609 -4.647 6.137 1.00 89.69 79 GLY A O 1
ATOM 624 N N . PHE A 1 80 ? 1.708 -4.181 4.246 1.00 92.81 80 PHE A N 1
ATOM 625 C CA . PHE A 1 80 ? 2.369 -2.990 4.784 1.00 92.81 80 PHE A CA 1
ATOM 626 C C . PHE A 1 80 ? 1.456 -1.771 4.650 1.00 92.81 80 PHE A C 1
ATOM 628 O O . PHE A 1 80 ? 1.113 -1.350 3.551 1.00 92.81 80 PHE A O 1
ATOM 635 N N . THR A 1 81 ? 1.136 -1.137 5.774 1.00 93.00 81 THR A N 1
ATOM 636 C CA . THR A 1 81 ? 0.422 0.145 5.780 1.00 93.00 81 THR A CA 1
ATOM 637 C C . THR A 1 81 ? 1.389 1.321 5.636 1.00 93.00 81 THR A C 1
ATOM 639 O O . THR A 1 81 ? 2.547 1.241 6.058 1.00 93.00 81 THR A O 1
ATOM 642 N N . SER A 1 82 ? 0.905 2.454 5.121 1.00 94.31 82 SER A N 1
ATOM 643 C CA . SER A 1 82 ? 1.686 3.697 5.020 1.00 94.31 82 SER A CA 1
ATOM 644 C C . SER A 1 82 ? 2.306 4.117 6.361 1.00 94.31 82 SER A C 1
ATOM 646 O O . SER A 1 82 ? 3.490 4.443 6.421 1.00 94.31 82 SER A O 1
ATOM 648 N N . GLN A 1 83 ? 1.555 4.015 7.464 1.00 94.31 83 GLN A N 1
ATOM 649 C CA . GLN A 1 83 ? 2.070 4.282 8.811 1.00 94.31 83 GLN A CA 1
ATOM 650 C C . GLN A 1 83 ? 3.152 3.285 9.238 1.00 94.31 83 GLN A C 1
ATOM 652 O O . GLN A 1 83 ? 4.127 3.679 9.878 1.00 94.31 83 GLN A O 1
ATOM 657 N N . ALA A 1 84 ? 3.005 1.991 8.935 1.00 94.75 84 ALA A N 1
ATOM 658 C CA . ALA A 1 84 ? 4.042 1.010 9.256 1.00 94.75 84 ALA A CA 1
ATOM 659 C C . ALA A 1 84 ? 5.346 1.323 8.511 1.00 94.75 84 ALA A C 1
ATOM 661 O O . ALA A 1 84 ? 6.421 1.260 9.110 1.00 94.75 84 ALA A O 1
ATOM 662 N N . ILE A 1 85 ? 5.243 1.724 7.243 1.00 96.75 85 ILE A N 1
ATOM 663 C CA . ILE A 1 85 ? 6.381 2.120 6.412 1.00 96.75 85 ILE A CA 1
ATOM 664 C C . ILE A 1 85 ? 7.084 3.351 6.991 1.00 96.75 85 ILE A C 1
ATOM 666 O O . ILE A 1 85 ? 8.290 3.286 7.240 1.00 96.75 85 ILE A O 1
ATOM 670 N N . ASP A 1 86 ? 6.350 4.426 7.292 1.00 97.50 86 ASP A N 1
ATOM 671 C CA . ASP A 1 86 ? 6.927 5.634 7.903 1.00 97.50 86 ASP A CA 1
ATOM 672 C C . ASP A 1 86 ? 7.613 5.320 9.233 1.00 97.50 86 ASP A C 1
ATOM 674 O O . ASP A 1 86 ? 8.718 5.790 9.508 1.00 97.50 86 ASP A O 1
ATOM 678 N N . ASN A 1 87 ? 6.995 4.468 10.051 1.00 96.62 87 ASN A N 1
ATOM 679 C CA . ASN A 1 87 ? 7.585 4.027 11.308 1.00 96.62 87 ASN A CA 1
ATOM 680 C C . ASN A 1 87 ? 8.900 3.266 11.091 1.00 96.62 87 ASN A C 1
ATOM 682 O O . ASN A 1 87 ? 9.839 3.457 11.866 1.00 96.62 87 ASN A O 1
ATOM 686 N N . ILE A 1 88 ? 8.998 2.407 10.073 1.00 97.38 88 ILE A N 1
ATOM 687 C CA . ILE A 1 88 ? 10.248 1.698 9.762 1.00 97.38 88 ILE A CA 1
ATOM 688 C C . ILE A 1 88 ? 11.311 2.689 9.275 1.00 97.38 88 ILE A C 1
ATOM 690 O O . ILE A 1 88 ? 12.444 2.630 9.754 1.00 97.38 88 ILE A O 1
ATOM 694 N N . ILE A 1 89 ? 10.961 3.622 8.388 1.00 97.50 89 ILE A N 1
ATOM 695 C CA . ILE A 1 89 ? 11.896 4.630 7.867 1.00 97.50 89 ILE A CA 1
ATOM 696 C C . ILE A 1 89 ? 12.428 5.511 9.005 1.00 97.50 89 ILE A C 1
ATOM 698 O O . ILE A 1 89 ? 13.643 5.620 9.195 1.00 97.50 89 ILE A O 1
ATOM 702 N N . ASN A 1 90 ? 11.532 6.107 9.794 1.00 96.75 90 ASN A N 1
ATOM 703 C CA . ASN A 1 90 ? 11.887 7.082 10.824 1.00 96.75 90 ASN A CA 1
ATOM 704 C C . ASN A 1 90 ? 12.718 6.459 11.948 1.00 96.75 90 ASN A C 1
ATOM 706 O O . ASN A 1 90 ? 13.750 7.016 12.330 1.00 96.75 90 ASN A O 1
ATOM 710 N N . ASN A 1 91 ? 12.329 5.274 12.429 1.00 96.38 91 ASN A N 1
ATOM 711 C CA . ASN A 1 91 ? 13.028 4.619 13.537 1.00 96.38 91 ASN A CA 1
ATOM 712 C C . ASN A 1 91 ? 14.401 4.056 13.136 1.00 96.38 91 ASN A C 1
ATOM 714 O O . ASN A 1 91 ? 15.256 3.883 13.999 1.00 96.38 91 ASN A O 1
A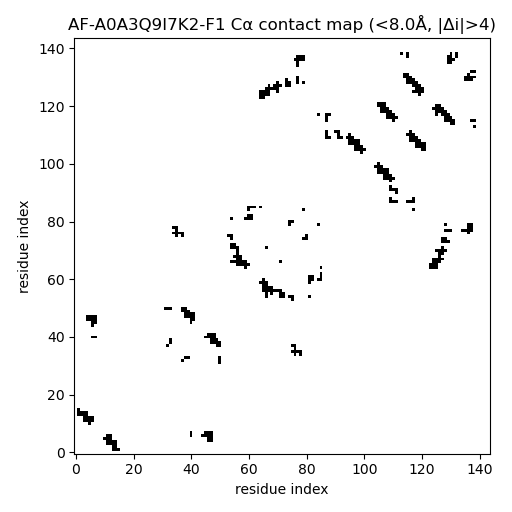TOM 718 N N . ASN A 1 92 ? 14.639 3.800 11.844 1.00 97.00 92 ASN A N 1
ATOM 719 C CA . ASN A 1 92 ? 15.870 3.158 11.363 1.00 97.00 92 ASN A CA 1
ATOM 720 C C . ASN A 1 92 ? 16.713 4.068 10.458 1.00 97.00 92 ASN A C 1
ATOM 722 O O . ASN A 1 92 ? 17.624 3.612 9.769 1.00 97.00 92 ASN A O 1
ATOM 726 N N . LYS A 1 93 ? 16.456 5.381 10.456 1.00 94.56 93 LYS A N 1
ATOM 727 C CA . LYS A 1 93 ? 17.159 6.333 9.581 1.00 94.56 93 LYS A CA 1
ATOM 728 C C . LYS A 1 93 ? 18.669 6.393 9.829 1.00 94.56 93 LYS A C 1
ATOM 730 O O . LYS A 1 93 ? 19.424 6.583 8.880 1.00 94.56 93 LYS A O 1
ATOM 735 N N . LYS A 1 94 ? 19.107 6.220 11.083 1.00 94.31 94 LYS A N 1
ATOM 736 C CA . LYS A 1 94 ? 20.530 6.239 11.481 1.00 94.31 94 LYS A CA 1
ATOM 737 C C . LYS A 1 94 ? 21.268 4.940 11.143 1.00 94.31 94 LYS A C 1
ATOM 739 O O . LYS A 1 94 ? 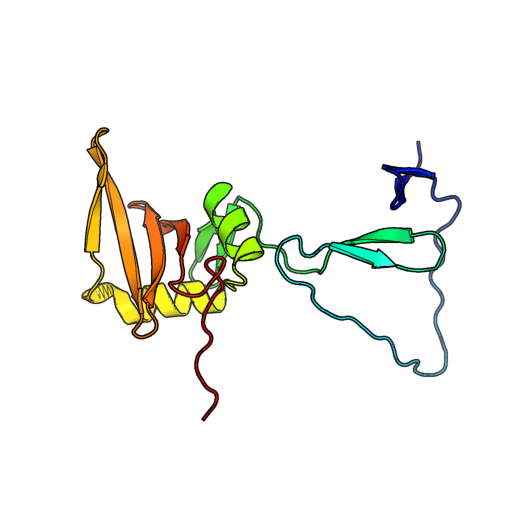22.473 4.971 10.939 1.00 94.31 94 LYS A O 1
ATOM 744 N N . THR A 1 95 ? 20.550 3.821 11.088 1.00 95.31 95 THR A N 1
ATOM 745 C CA . THR A 1 95 ? 21.100 2.471 10.879 1.00 95.31 95 THR A CA 1
ATOM 746 C C . THR A 1 95 ? 20.858 1.940 9.465 1.00 95.31 95 THR A C 1
ATOM 748 O O . THR A 1 95 ? 21.234 0.808 9.158 1.00 95.31 95 THR A O 1
ATOM 751 N N . ARG A 1 96 ? 20.229 2.743 8.595 1.00 96.06 96 ARG A N 1
ATOM 752 C CA . ARG A 1 96 ? 19.942 2.373 7.208 1.00 96.06 96 ARG A CA 1
ATOM 753 C C . ARG A 1 96 ? 21.217 2.015 6.450 1.00 96.06 96 ARG A C 1
ATOM 755 O O . ARG A 1 96 ? 22.267 2.631 6.636 1.00 96.06 96 ARG A O 1
ATOM 762 N N . LYS A 1 97 ? 21.092 1.076 5.521 1.00 96.62 97 LYS A N 1
ATOM 763 C CA . LYS A 1 97 ? 22.179 0.675 4.622 1.00 96.62 97 LYS A CA 1
ATOM 764 C C . LYS A 1 97 ? 21.939 1.268 3.244 1.00 96.62 97 LYS A C 1
ATOM 766 O O . LYS A 1 97 ? 20.791 1.426 2.837 1.00 96.62 97 LYS A O 1
ATOM 771 N N . SER A 1 98 ? 23.002 1.612 2.526 1.00 95.38 98 SER A N 1
ATOM 772 C CA . SER A 1 98 ? 22.886 1.940 1.106 1.00 95.38 98 SER A CA 1
ATOM 773 C C . SER A 1 98 ? 23.321 0.778 0.240 1.00 95.38 98 SER A C 1
ATOM 775 O O . SER A 1 98 ? 24.324 0.137 0.549 1.00 95.38 98 SER A O 1
ATOM 777 N N . LYS A 1 99 ? 22.625 0.587 -0.877 1.00 93.62 99 LYS A N 1
ATOM 778 C CA . LYS A 1 99 ? 23.027 -0.329 -1.941 1.00 93.62 99 LYS A CA 1
ATOM 779 C C . LYS A 1 99 ? 23.120 0.446 -3.250 1.00 93.62 99 LYS A C 1
ATOM 781 O O . LYS A 1 99 ? 22.347 1.376 -3.465 1.00 93.62 99 LYS A O 1
ATOM 786 N N . VAL A 1 100 ? 24.088 0.093 -4.082 1.00 92.81 100 VAL A N 1
ATOM 787 C CA . VAL A 1 100 ? 24.232 0.615 -5.442 1.00 92.81 100 VAL A CA 1
ATOM 788 C C . VAL A 1 100 ? 24.031 -0.567 -6.378 1.00 92.81 100 VAL A C 1
ATOM 790 O O . VAL A 1 100 ? 24.569 -1.641 -6.109 1.00 92.81 100 VAL A O 1
ATOM 793 N N . ASP A 1 101 ? 23.181 -0.409 -7.386 1.00 85.88 101 ASP A N 1
ATOM 794 C CA . ASP A 1 101 ? 22.999 -1.431 -8.418 1.00 85.88 101 ASP A CA 1
ATOM 795 C C . ASP A 1 101 ? 24.057 -1.316 -9.526 1.00 85.88 101 ASP A C 1
ATOM 797 O O . ASP A 1 101 ? 24.855 -0.378 -9.549 1.00 85.88 101 ASP A O 1
ATOM 801 N N . ASP A 1 102 ? 24.055 -2.264 -10.464 1.00 86.56 102 ASP A N 1
ATOM 802 C CA . ASP A 1 102 ? 25.029 -2.323 -11.565 1.00 86.56 102 ASP A CA 1
ATOM 803 C C . ASP A 1 102 ? 24.940 -1.114 -12.518 1.00 86.56 102 ASP A C 1
ATOM 805 O O . ASP A 1 102 ? 25.851 -0.859 -13.301 1.00 86.56 102 ASP A O 1
ATOM 809 N N . GLN A 1 103 ? 23.853 -0.338 -12.436 1.00 88.12 103 GLN A N 1
ATOM 810 C CA . GLN A 1 103 ? 23.640 0.902 -13.186 1.00 88.12 103 GLN A CA 1
ATOM 811 C C . GLN A 1 103 ? 24.062 2.150 -12.389 1.00 88.12 103 GLN A C 1
ATOM 813 O O . GLN A 1 103 ? 23.813 3.276 -12.822 1.00 88.12 103 GLN A O 1
ATOM 818 N N . GLY A 1 104 ? 24.671 1.980 -11.211 1.00 88.00 104 GLY A N 1
ATOM 819 C CA . GLY A 1 104 ? 25.125 3.075 -10.355 1.00 88.00 104 GLY A CA 1
ATOM 820 C C . GLY A 1 104 ? 24.011 3.757 -9.552 1.00 88.00 104 GLY A C 1
ATOM 821 O O . GLY A 1 104 ? 24.262 4.771 -8.891 1.00 88.00 104 GLY A O 1
ATOM 822 N N . ARG A 1 105 ? 22.777 3.238 -9.562 1.00 88.94 105 ARG A N 1
ATOM 823 C CA . ARG A 1 105 ? 21.655 3.844 -8.832 1.00 88.94 105 ARG A CA 1
ATOM 824 C C . ARG A 1 105 ? 21.716 3.445 -7.366 1.00 88.94 105 ARG A C 1
ATOM 826 O O . ARG A 1 105 ? 21.763 2.267 -7.018 1.00 88.94 105 ARG A O 1
ATOM 833 N N . LYS A 1 106 ? 21.671 4.448 -6.489 1.00 95.12 106 LYS A N 1
ATOM 834 C CA . LYS A 1 106 ? 21.711 4.260 -5.037 1.00 95.12 106 LYS A CA 1
ATOM 835 C C . LYS A 1 106 ? 20.307 4.109 -4.448 1.00 95.12 106 LYS A C 1
ATOM 837 O O . LYS A 1 106 ? 19.415 4.913 -4.719 1.00 95.12 106 LYS A O 1
ATOM 842 N N . THR A 1 107 ? 20.141 3.135 -3.565 1.00 96.56 107 THR A N 1
ATOM 843 C CA . THR A 1 107 ? 18.943 2.938 -2.743 1.00 96.56 107 THR A CA 1
ATOM 844 C C . THR A 1 107 ? 19.290 2.962 -1.258 1.00 96.56 107 THR A C 1
ATOM 846 O O . THR A 1 107 ? 20.449 2.791 -0.865 1.00 96.56 107 THR A O 1
ATOM 849 N N . TRP A 1 108 ? 18.278 3.203 -0.428 1.00 97.81 108 TRP A N 1
ATOM 850 C CA . TRP A 1 108 ? 18.361 3.116 1.026 1.00 97.81 108 TRP A CA 1
ATOM 851 C C . TRP A 1 108 ? 17.487 1.974 1.528 1.00 97.81 108 TRP A C 1
ATOM 853 O O . TRP A 1 108 ? 16.316 1.891 1.171 1.00 97.81 108 TRP A O 1
ATOM 863 N N . GLU A 1 109 ? 18.046 1.132 2.390 1.00 97.81 109 GLU A N 1
ATOM 864 C CA . GLU A 1 109 ? 17.351 0.029 3.045 1.00 97.81 109 GLU A CA 1
ATOM 865 C C . GLU A 1 109 ? 17.206 0.311 4.544 1.00 97.81 109 GLU A C 1
ATOM 867 O O . GLU A 1 109 ? 18.197 0.474 5.262 1.00 97.81 109 GLU A O 1
ATOM 872 N N . TYR A 1 110 ? 15.963 0.325 5.018 1.00 97.94 110 TYR A N 1
ATOM 873 C CA . TYR A 1 110 ? 15.583 0.508 6.418 1.00 97.94 110 TYR A CA 1
ATOM 874 C C . TYR A 1 110 ? 15.036 -0.821 6.919 1.00 97.94 110 TYR A C 1
ATOM 876 O O . TYR A 1 110 ? 14.076 -1.315 6.342 1.00 97.94 110 TYR A O 1
ATOM 884 N N . THR A 1 111 ? 15.637 -1.423 7.944 1.00 97.56 111 THR A N 1
ATOM 885 C CA . THR A 1 111 ? 15.196 -2.722 8.481 1.00 97.56 111 THR A CA 1
ATOM 886 C C . THR A 1 111 ? 14.914 -2.585 9.967 1.00 97.56 111 THR A C 1
ATOM 888 O O . THR A 1 111 ? 15.754 -2.052 10.687 1.00 97.56 111 THR A O 1
ATOM 891 N N . ASP A 1 112 ? 13.743 -3.032 10.415 1.00 96.00 112 ASP A N 1
ATOM 892 C CA . ASP A 1 112 ? 13.398 -3.046 11.836 1.00 96.00 112 ASP A CA 1
ATOM 893 C C . ASP A 1 112 ? 13.871 -4.329 12.547 1.00 96.00 112 ASP A C 1
ATOM 895 O O . ASP A 1 112 ? 14.381 -5.261 11.928 1.00 96.00 112 ASP A O 1
ATOM 899 N N . SER A 1 113 ? 13.676 -4.400 13.866 1.00 94.69 113 SER A N 1
ATOM 900 C CA . SER A 1 113 ? 14.078 -5.556 14.682 1.00 94.69 113 SER A CA 1
ATOM 901 C C . SER A 1 113 ? 13.323 -6.855 14.375 1.00 94.69 113 SER A C 1
ATOM 903 O O . SER A 1 113 ? 13.762 -7.917 14.801 1.00 94.69 113 SER A O 1
ATOM 905 N N . ARG A 1 114 ? 12.197 -6.786 13.655 1.00 95.56 114 ARG A N 1
ATOM 906 C CA . ARG A 1 114 ? 11.417 -7.950 13.201 1.00 95.56 114 ARG A CA 1
ATOM 907 C C . ARG A 1 114 ? 11.873 -8.419 11.814 1.00 95.56 114 ARG A C 1
ATOM 909 O O . ARG A 1 114 ? 11.330 -9.382 11.288 1.00 95.56 114 ARG A O 1
ATOM 916 N N . GLY A 1 115 ? 12.836 -7.724 11.206 1.00 95.75 115 GLY A N 1
ATOM 917 C CA . GLY A 1 115 ? 13.326 -7.987 9.858 1.00 95.75 115 GLY A CA 1
ATOM 918 C C . GLY A 1 115 ? 12.477 -7.367 8.747 1.00 95.75 115 GLY A C 1
ATOM 919 O O . GLY A 1 115 ? 12.813 -7.546 7.575 1.00 95.75 115 GLY A O 1
ATOM 920 N N . ASN A 1 116 ? 11.417 -6.611 9.063 1.00 97.62 116 ASN A N 1
ATOM 921 C CA . ASN A 1 116 ? 10.664 -5.898 8.033 1.00 97.62 116 ASN A CA 1
ATOM 922 C C . ASN A 1 116 ? 11.556 -4.817 7.424 1.00 97.62 116 ASN A C 1
ATOM 924 O O . ASN A 1 116 ? 12.154 -4.013 8.146 1.00 97.62 116 ASN A O 1
ATOM 928 N N . LYS A 1 117 ? 11.613 -4.774 6.096 1.00 97.69 117 LYS A N 1
ATOM 929 C CA . LYS A 1 117 ? 12.484 -3.894 5.330 1.00 97.69 117 LYS A CA 1
ATOM 930 C C . LYS A 1 117 ? 11.685 -2.982 4.407 1.00 97.69 117 LYS A C 1
ATOM 932 O O . LYS A 1 117 ? 10.816 -3.442 3.673 1.00 97.69 117 LYS A O 1
ATOM 937 N N . VAL A 1 118 ? 12.050 -1.706 4.377 1.00 98.12 118 VAL A N 1
ATOM 938 C CA . VAL A 1 118 ? 11.591 -0.723 3.388 1.00 98.12 118 VAL A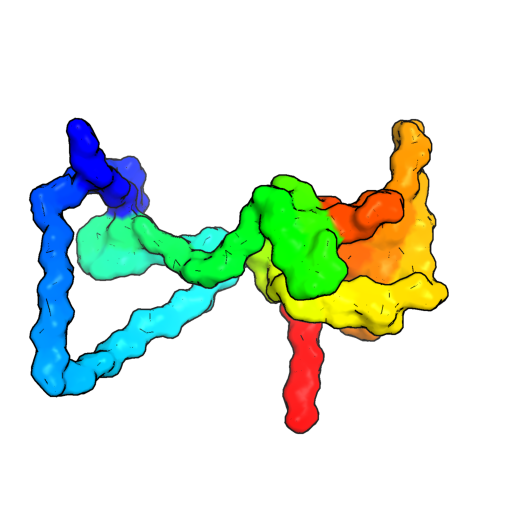 CA 1
ATOM 939 C C . VAL A 1 118 ? 12.785 -0.288 2.544 1.00 98.12 118 VAL A C 1
ATOM 941 O O . VAL A 1 118 ? 13.852 0.004 3.087 1.00 98.12 118 VAL A O 1
ATOM 944 N N . VAL A 1 119 ? 12.609 -0.239 1.225 1.00 97.81 119 VAL A N 1
ATOM 945 C CA . VAL A 1 119 ? 13.626 0.200 0.263 1.00 97.81 119 VAL A CA 1
ATOM 946 C C . VAL A 1 119 ? 13.158 1.482 -0.416 1.00 97.81 119 VAL A C 1
ATOM 948 O O . VAL A 1 119 ? 12.079 1.506 -1.010 1.00 97.81 119 VAL A O 1
ATOM 951 N N . THR A 1 120 ? 13.972 2.536 -0.363 1.00 98.00 120 THR A N 1
ATOM 952 C CA . THR A 1 120 ? 13.679 3.819 -1.021 1.00 98.00 120 THR A CA 1
ATOM 953 C C . THR A 1 120 ? 14.754 4.202 -2.033 1.00 98.00 120 THR A C 1
ATOM 955 O O . THR A 1 120 ? 15.911 3.795 -1.917 1.00 98.00 120 THR A O 1
ATOM 958 N N . ASN A 1 121 ? 14.399 5.046 -3.001 1.00 95.88 121 ASN A N 1
ATOM 959 C CA . ASN A 1 121 ? 15.376 5.753 -3.829 1.00 95.88 121 ASN A CA 1
ATOM 960 C C . ASN A 1 121 ? 16.085 6.857 -3.016 1.00 95.88 121 ASN A C 1
ATOM 962 O O . ASN A 1 121 ? 15.780 7.090 -1.838 1.00 95.88 121 ASN A O 1
ATOM 966 N N . VAL A 1 122 ? 17.031 7.556 -3.650 1.00 94.12 122 VAL A N 1
ATOM 967 C CA . VAL A 1 122 ? 17.755 8.684 -3.035 1.00 94.12 122 VAL A CA 1
ATOM 968 C C . VAL A 1 122 ? 16.849 9.841 -2.604 1.00 94.12 122 VAL A C 1
ATOM 970 O O . VAL A 1 122 ? 17.136 10.470 -1.590 1.00 94.12 122 VAL A O 1
ATOM 973 N N . GLY A 1 123 ? 15.751 10.086 -3.325 1.00 94.25 123 GLY A N 1
ATOM 974 C CA . GLY A 1 123 ? 14.757 11.119 -3.015 1.00 94.25 123 GLY A CA 1
ATOM 975 C C . GLY A 1 123 ? 13.732 10.708 -1.953 1.00 94.25 123 GLY A C 1
ATOM 976 O O . GLY A 1 123 ? 12.843 11.489 -1.635 1.00 94.25 123 GLY A O 1
ATOM 977 N N . GLY A 1 124 ? 13.831 9.492 -1.405 1.00 94.38 124 GLY A N 1
ATOM 978 C CA . GLY A 1 124 ? 12.904 8.971 -0.402 1.00 94.38 124 GLY A CA 1
ATOM 979 C C . GLY A 1 124 ? 11.627 8.341 -0.964 1.00 94.38 124 GLY A C 1
ATOM 980 O O . GLY A 1 124 ? 10.795 7.911 -0.174 1.00 94.38 124 GLY A O 1
ATOM 981 N N . GLY A 1 125 ? 11.463 8.231 -2.282 1.00 97.38 125 GLY A N 1
ATOM 982 C CA . GLY A 1 125 ? 10.365 7.467 -2.881 1.00 97.38 125 GLY A CA 1
ATOM 983 C C . GLY A 1 125 ? 10.512 5.971 -2.596 1.00 97.38 125 GLY A C 1
ATOM 984 O O . GLY A 1 125 ? 11.608 5.421 -2.729 1.00 97.38 125 GLY A O 1
ATOM 985 N N . ILE A 1 126 ? 9.429 5.317 -2.190 1.00 98.19 126 ILE A N 1
ATOM 986 C CA . ILE A 1 126 ? 9.375 3.899 -1.822 1.00 98.19 126 ILE A CA 1
ATOM 987 C C . ILE A 1 126 ? 9.394 3.052 -3.093 1.00 98.19 126 ILE A C 1
ATOM 989 O O . ILE A 1 126 ? 8.508 3.162 -3.937 1.00 98.19 126 ILE A O 1
ATOM 993 N N . ILE A 1 127 ? 10.407 2.192 -3.215 1.00 97.00 127 ILE A N 1
ATOM 994 C CA . ILE A 1 127 ? 10.583 1.288 -4.359 1.00 97.00 127 ILE A CA 1
ATOM 995 C C . ILE A 1 127 ? 9.997 -0.094 -4.055 1.00 97.00 127 ILE A C 1
ATOM 997 O O . ILE A 1 127 ? 9.444 -0.733 -4.944 1.00 97.00 127 ILE A O 1
ATOM 1001 N N . SER A 1 128 ? 10.155 -0.578 -2.819 1.00 96.62 128 SER A N 1
ATOM 1002 C CA . SER A 1 128 ? 9.681 -1.900 -2.397 1.00 96.62 128 SER A CA 1
ATOM 1003 C C . SER A 1 128 ? 9.662 -2.026 -0.874 1.00 96.62 128 SER A C 1
ATOM 1005 O O . SER A 1 128 ? 10.424 -1.361 -0.173 1.00 96.62 128 SER A O 1
ATOM 1007 N N . VAL A 1 129 ? 8.867 -2.964 -0.363 1.00 96.81 129 VAL A N 1
ATOM 1008 C CA . VAL A 1 129 ? 8.893 -3.433 1.035 1.00 96.81 129 VAL A CA 1
ATOM 1009 C C . VAL A 1 129 ? 9.122 -4.938 1.080 1.00 96.81 129 VAL A C 1
ATOM 1011 O O . VAL A 1 129 ? 8.803 -5.595 0.099 1.00 96.81 129 VAL A O 1
ATOM 1014 N N . HIS A 1 130 ? 9.684 -5.489 2.156 1.00 96.56 130 HIS A N 1
ATOM 1015 C CA . HIS A 1 130 ? 9.959 -6.923 2.343 1.00 96.56 130 HIS A CA 1
ATOM 1016 C C . HIS A 1 130 ? 9.771 -7.329 3.809 1.00 96.56 130 HIS A C 1
ATOM 1018 O O . HIS A 1 130 ? 9.987 -6.514 4.702 1.00 96.56 130 HIS A O 1
ATOM 1024 N N . SER A 1 131 ? 9.450 -8.595 4.067 1.00 95.12 131 SER A N 1
ATOM 1025 C CA . SER A 1 131 ? 9.443 -9.185 5.410 1.00 95.12 131 SER A CA 1
ATOM 1026 C C . SER A 1 131 ? 10.006 -10.610 5.368 1.00 95.12 131 SER A C 1
ATOM 1028 O O . SER A 1 131 ? 9.911 -11.239 4.313 1.00 95.12 131 SER A O 1
ATOM 1030 N N . PRO A 1 132 ? 10.610 -11.125 6.457 1.00 95.38 132 PRO A N 1
ATOM 1031 C CA . PRO A 1 132 ? 11.112 -12.498 6.506 1.00 95.38 132 PRO A CA 1
ATOM 1032 C C . PRO A 1 132 ? 10.025 -13.561 6.728 1.00 95.38 132 PRO A C 1
ATOM 1034 O O . PRO A 1 132 ? 10.348 -14.743 6.675 1.00 95.38 132 PRO A O 1
ATOM 1037 N N . ALA A 1 133 ? 8.773 -13.183 7.008 1.00 91.88 133 ALA A N 1
ATOM 1038 C CA . ALA A 1 133 ? 7.686 -14.152 7.141 1.00 91.88 133 ALA A CA 1
ATOM 1039 C C . ALA A 1 133 ? 7.387 -14.862 5.811 1.00 91.88 133 ALA A C 1
ATOM 1041 O O . ALA A 1 133 ? 7.700 -14.353 4.731 1.00 91.88 133 ALA A O 1
ATOM 1042 N N . GLU A 1 134 ? 6.726 -16.016 5.889 1.00 86.00 134 GLU A N 1
ATOM 1043 C CA . GLU A 1 134 ? 6.220 -16.727 4.715 1.00 86.00 134 GLU A CA 1
ATOM 1044 C C . GLU A 1 134 ? 5.325 -15.807 3.859 1.00 86.00 134 GLU A C 1
ATOM 1046 O O . GLU A 1 134 ? 4.594 -14.951 4.373 1.00 86.00 134 GLU A O 1
ATOM 1051 N N . GLY A 1 135 ? 5.477 -15.892 2.534 1.00 82.50 135 GLY A N 1
ATOM 1052 C CA . GLY A 1 135 ? 4.837 -14.971 1.582 1.00 82.50 135 GLY A CA 1
ATOM 1053 C C . GLY A 1 135 ? 5.387 -13.534 1.597 1.00 82.50 135 GLY A C 1
ATOM 1054 O O . GLY A 1 135 ? 4.976 -12.695 0.798 1.00 82.50 135 GLY A O 1
ATOM 1055 N N . GLY A 1 136 ? 6.353 -13.220 2.468 1.00 88.25 136 GLY A N 1
ATOM 1056 C CA . GLY A 1 136 ? 6.874 -11.865 2.652 1.00 88.25 136 GLY A CA 1
ATOM 1057 C C . GLY A 1 136 ? 5.940 -10.949 3.446 1.00 88.25 136 GLY A C 1
ATOM 1058 O O . GLY A 1 136 ? 6.101 -9.728 3.378 1.00 88.25 136 GLY A O 1
ATOM 1059 N N . THR A 1 137 ? 4.986 -11.524 4.180 1.00 90.31 137 THR A N 1
ATOM 1060 C CA . THR A 1 137 ? 3.928 -10.819 4.919 1.00 90.31 137 THR A CA 1
ATOM 1061 C C . THR A 1 137 ? 4.484 -9.958 6.052 1.00 90.31 137 THR A C 1
ATOM 1063 O O . THR A 1 137 ? 5.349 -10.392 6.808 1.00 90.31 137 THR A O 1
ATOM 1066 N N . TYR A 1 138 ? 3.979 -8.735 6.210 1.00 92.62 138 TYR A N 1
ATOM 1067 C CA . TYR A 1 138 ? 4.375 -7.817 7.274 1.00 92.62 138 TYR A CA 1
ATOM 1068 C C . TYR A 1 138 ? 4.182 -8.434 8.664 1.00 92.62 138 TYR A C 1
ATOM 1070 O O . TYR A 1 138 ? 3.096 -8.892 9.013 1.00 92.62 138 TYR A O 1
ATOM 1078 N N . ILE A 1 139 ? 5.220 -8.357 9.499 1.00 93.44 139 ILE A N 1
ATOM 1079 C CA . ILE A 1 139 ? 5.165 -8.811 10.891 1.00 93.44 139 ILE A CA 1
ATOM 1080 C C . ILE A 1 139 ? 4.803 -7.607 11.773 1.00 93.44 139 ILE A C 1
ATOM 1082 O O . ILE A 1 139 ? 5.659 -6.729 11.946 1.00 93.44 139 ILE A O 1
ATOM 1086 N N . PRO A 1 140 ? 3.587 -7.512 12.353 1.00 89.94 140 PRO A N 1
ATOM 1087 C CA . PRO A 1 140 ? 3.165 -6.378 13.180 1.00 89.94 140 PRO A CA 1
ATOM 1088 C C . PRO A 1 140 ? 3.901 -6.320 14.527 1.00 89.94 140 PRO A C 1
ATOM 1090 O O . PRO A 1 140 ? 4.591 -7.254 14.927 1.00 89.94 140 PRO A O 1
ATOM 1093 N N . LYS A 1 141 ? 3.839 -5.169 15.215 1.00 82.81 141 LYS A N 1
ATOM 1094 C CA . LYS A 1 141 ? 4.408 -5.057 16.567 1.00 82.81 141 LYS A CA 1
ATOM 1095 C C . LYS A 1 141 ? 3.429 -5.762 17.494 1.00 82.81 141 LYS A C 1
ATOM 1097 O O . LYS A 1 141 ? 2.229 -5.521 17.376 1.00 82.81 141 LYS A O 1
ATOM 1102 N N . SER A 1 142 ? 3.932 -6.594 18.405 1.00 76.56 142 SER A N 1
ATOM 1103 C CA . SER A 1 142 ? 3.072 -7.169 19.438 1.00 76.56 142 SER A CA 1
ATOM 1104 C C . SER A 1 142 ? 2.435 -6.034 20.241 1.00 76.56 142 SER A C 1
ATOM 1106 O O . SER A 1 142 ? 3.123 -5.073 20.606 1.00 76.56 142 SER A O 1
ATOM 1108 N N . LYS A 1 143 ? 1.123 -6.115 20.466 1.00 68.38 143 LYS A N 1
ATOM 1109 C CA . LYS A 1 143 ? 0.435 -5.195 21.371 1.00 68.38 143 LYS A CA 1
ATOM 1110 C C . LYS A 1 143 ? 0.854 -5.590 22.788 1.00 68.38 143 LYS A C 1
ATOM 1112 O O . LYS A 1 143 ? 0.688 -6.747 23.160 1.00 68.38 143 LYS A O 1
ATOM 1117 N N . LYS A 1 144 ? 1.486 -4.661 23.506 1.00 47.59 144 LYS A N 1
ATOM 1118 C CA . LYS A 1 144 ? 1.672 -4.787 24.954 1.00 47.59 144 LYS A CA 1
ATOM 1119 C C . LYS A 1 144 ? 0.339 -4.600 25.658 1.00 47.59 144 LYS A C 1
ATOM 1121 O O . LYS A 1 144 ? -0.476 -3.815 25.120 1.00 47.59 144 LYS A O 1
#

Secondary structure (DSSP, 8-state):
---EEEBTTS-EEE------PPPSS-------PPSTT-EEEETTTTEEEE-S----TT-B-TT-PBBPHHHHHHHHHTT--HHHHHHHHHHTTTTPEEEE-TT--EEEEEE-TT--E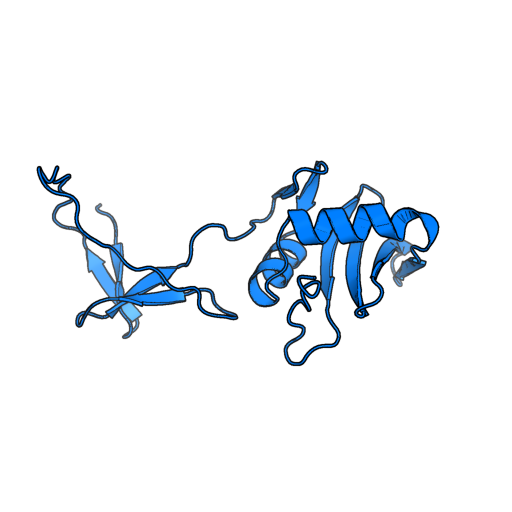EEEETTS-EEEEE-SSGGG---PPPP-